Protein AF-A0A6P1A3U6-F1 (afdb_monomer_lite)

Structure (mmCIF, N/CA/C/O backbone):
data_AF-A0A6P1A3U6-F1
#
_entry.id   AF-A0A6P1A3U6-F1
#
loop_
_atom_site.group_PDB
_atom_site.id
_atom_site.type_symbol
_atom_site.label_atom_id
_atom_site.label_alt_id
_atom_site.label_comp_id
_atom_site.label_asym_id
_atom_site.label_entity_id
_atom_site.label_seq_id
_atom_site.pdbx_PDB_ins_code
_atom_site.Cartn_x
_atom_site.Cartn_y
_atom_site.Cartn_z
_atom_site.occupancy
_atom_site.B_iso_or_equiv
_atom_site.auth_seq_id
_atom_site.auth_comp_id
_atom_site.auth_asym_id
_atom_site.auth_atom_id
_atom_site.pdbx_PDB_model_num
ATOM 1 N N . MET A 1 1 ? -10.785 18.513 -16.073 1.00 49.97 1 MET A N 1
ATOM 2 C CA . MET A 1 1 ? -9.731 18.567 -15.037 1.00 49.97 1 MET A CA 1
ATOM 3 C C . MET A 1 1 ? -8.517 17.849 -15.600 1.00 49.97 1 MET A C 1
ATOM 5 O O . MET A 1 1 ? -8.712 16.731 -16.066 1.00 49.97 1 MET A O 1
ATOM 9 N N . PRO A 1 2 ? -7.319 18.459 -15.653 1.00 47.59 2 PRO A N 1
ATOM 10 C CA . PRO A 1 2 ? -6.115 17.688 -15.947 1.00 47.59 2 PRO A CA 1
ATOM 11 C C . PRO A 1 2 ? -5.965 16.603 -14.871 1.00 47.59 2 PRO A C 1
ATOM 13 O O . PRO A 1 2 ? -6.372 16.819 -13.728 1.00 47.59 2 PRO A O 1
ATOM 16 N N . SER A 1 3 ? -5.471 15.427 -15.264 1.00 45.59 3 SER A N 1
ATOM 17 C CA . SER A 1 3 ? -5.209 14.301 -14.357 1.00 45.59 3 SER A CA 1
ATOM 18 C C . SER A 1 3 ? -4.556 14.805 -13.06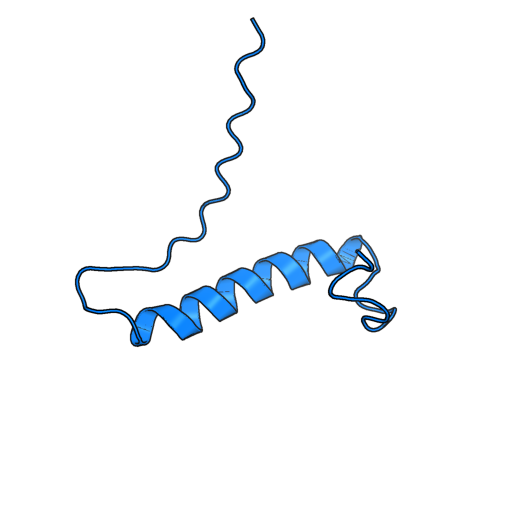1 1.00 45.59 3 SER A C 1
ATOM 20 O O . SER A 1 3 ? -3.677 15.658 -13.160 1.00 45.59 3 SER A O 1
ATOM 22 N N . PRO A 1 4 ? -4.911 14.294 -11.864 1.00 56.22 4 PRO A N 1
ATOM 23 C CA . PRO A 1 4 ? -4.165 14.602 -10.637 1.00 56.22 4 PRO A CA 1
ATOM 24 C C . PRO A 1 4 ? -2.710 14.107 -10.699 1.00 56.22 4 PRO A C 1
ATOM 26 O O . PRO A 1 4 ? -1.902 14.448 -9.842 1.00 56.22 4 PRO A O 1
ATOM 29 N N . PHE A 1 5 ? -2.369 13.348 -11.744 1.00 53.34 5 PHE A N 1
ATOM 30 C CA . PHE A 1 5 ? -1.041 12.838 -12.036 1.00 53.34 5 PHE A CA 1
ATOM 31 C C . PHE A 1 5 ? -0.534 13.286 -13.423 1.00 53.34 5 PHE A C 1
ATOM 33 O O . PHE A 1 5 ? -0.277 12.435 -14.275 1.00 53.34 5 PHE A O 1
ATOM 40 N N . PRO A 1 6 ? -0.413 14.591 -13.722 1.00 44.31 6 PRO A N 1
ATOM 41 C CA . PRO A 1 6 ? 0.185 15.040 -14.970 1.00 44.31 6 PRO A CA 1
ATOM 42 C C . PRO A 1 6 ? 1.715 15.021 -14.814 1.00 44.31 6 PRO A C 1
ATOM 44 O O . PRO A 1 6 ? 2.264 15.768 -14.007 1.00 44.31 6 PRO A O 1
ATOM 47 N N . GLY A 1 7 ? 2.406 14.154 -15.559 1.00 57.94 7 GLY A N 1
ATOM 48 C CA . GLY A 1 7 ? 3.868 14.023 -15.487 1.00 57.94 7 GLY A CA 1
ATOM 49 C C . GLY A 1 7 ? 4.378 13.010 -14.456 1.00 57.94 7 GLY A C 1
ATOM 50 O O . GLY A 1 7 ? 5.501 13.147 -13.970 1.00 57.94 7 GLY A O 1
ATOM 51 N N . MET A 1 8 ? 3.580 11.990 -14.113 1.00 58.56 8 MET A N 1
ATOM 52 C CA . MET A 1 8 ? 4.110 10.829 -13.392 1.00 58.56 8 MET A CA 1
ATOM 53 C C . MET A 1 8 ? 5.206 10.171 -14.235 1.00 58.56 8 MET A C 1
ATOM 55 O O . MET A 1 8 ? 5.093 10.042 -15.447 1.00 58.56 8 MET A O 1
ATOM 59 N N . ASN A 1 9 ? 6.298 9.799 -13.571 1.00 55.50 9 ASN A N 1
ATOM 60 C CA . ASN A 1 9 ? 7.527 9.292 -14.175 1.00 55.50 9 ASN A CA 1
ATOM 61 C C . ASN A 1 9 ? 7.227 8.281 -15.318 1.00 55.50 9 ASN A C 1
ATOM 63 O O . ASN A 1 9 ? 6.537 7.297 -15.043 1.00 55.50 9 ASN A O 1
ATOM 67 N N . PRO A 1 10 ? 7.731 8.459 -16.559 1.00 55.88 10 PRO A N 1
ATOM 68 C CA . PRO A 1 10 ? 7.326 7.668 -17.738 1.00 55.88 10 PRO A CA 1
ATOM 69 C C . PRO A 1 10 ? 7.488 6.143 -17.594 1.00 55.88 10 PRO A C 1
ATOM 71 O O . PRO A 1 10 ? 6.901 5.360 -18.336 1.00 55.88 10 PRO A O 1
ATOM 74 N N . TYR A 1 11 ? 8.275 5.696 -16.615 1.00 55.31 11 TYR A N 1
ATOM 75 C CA . TYR A 1 11 ? 8.450 4.286 -16.270 1.00 55.31 11 TYR A CA 1
ATOM 76 C C . TYR A 1 11 ? 7.250 3.665 -15.530 1.00 55.31 11 TYR A C 1
ATOM 78 O O . TYR A 1 11 ? 7.104 2.444 -15.551 1.00 55.31 11 TYR A O 1
ATOM 86 N N . LEU A 1 12 ? 6.391 4.478 -14.903 1.00 54.16 12 LEU A N 1
ATOM 87 C CA . LEU A 1 12 ? 5.180 4.051 -14.186 1.00 54.16 12 LEU A CA 1
ATOM 88 C C . LEU A 1 12 ? 3.936 4.017 -15.086 1.00 54.16 12 LEU A C 1
ATOM 90 O O . LEU A 1 12 ? 2.969 3.345 -14.744 1.00 54.16 12 LEU A O 1
ATOM 94 N N . GLU A 1 13 ? 3.969 4.701 -16.232 1.00 56.88 13 GLU A N 1
ATOM 95 C CA . GLU A 1 13 ? 2.858 4.755 -17.196 1.00 56.88 13 GLU A CA 1
ATOM 96 C C . GLU A 1 13 ? 2.817 3.542 -18.134 1.00 56.88 13 GLU A C 1
ATOM 98 O O . GLU A 1 13 ? 1.848 3.353 -18.868 1.00 56.88 13 GLU A O 1
ATOM 103 N N . LYS A 1 14 ? 3.842 2.676 -18.096 1.00 67.25 14 LYS A N 1
ATOM 104 C CA . LYS A 1 14 ? 3.792 1.386 -18.787 1.00 67.25 14 LYS A CA 1
ATOM 105 C C . LYS A 1 14 ? 2.648 0.555 -18.191 1.00 67.25 14 LYS A C 1
ATOM 107 O O . LYS A 1 14 ? 2.714 0.228 -16.999 1.00 67.25 14 LYS A O 1
ATOM 112 N N . PRO A 1 15 ? 1.638 0.161 -18.991 1.00 67.25 15 PRO A N 1
ATOM 113 C CA . PRO A 1 15 ? 0.462 -0.558 -18.492 1.00 67.25 15 PRO A CA 1
ATOM 114 C C . PRO A 1 15 ? 0.810 -1.820 -17.685 1.00 67.25 15 PRO A C 1
ATOM 116 O O . PRO A 1 15 ? 0.130 -2.157 -16.718 1.00 67.25 15 PRO A O 1
ATOM 119 N N . GLU A 1 16 ? 1.919 -2.471 -18.044 1.00 72.12 16 GLU A N 1
ATOM 120 C CA . GLU A 1 16 ? 2.470 -3.670 -17.400 1.00 72.12 16 GLU A CA 1
ATOM 121 C C . GLU A 1 16 ? 2.892 -3.451 -15.933 1.00 72.12 16 GLU A C 1
ATOM 123 O O . GLU A 1 16 ? 2.734 -4.343 -15.095 1.00 72.12 16 GLU A O 1
ATOM 128 N N . TYR A 1 17 ? 3.408 -2.266 -15.593 1.00 72.06 17 TYR A N 1
ATOM 129 C CA . TYR A 1 17 ? 3.870 -1.946 -14.237 1.00 72.06 17 TYR A CA 1
ATOM 130 C C . TYR A 1 17 ? 2.811 -1.209 -13.428 1.00 72.06 17 TYR A C 1
ATOM 132 O O . TYR A 1 17 ? 2.714 -1.410 -12.215 1.00 72.06 17 TYR A O 1
ATOM 140 N N . TRP A 1 18 ? 1.974 -0.413 -14.094 1.00 75.38 18 TRP A N 1
ATOM 141 C CA . TRP A 1 18 ? 0.949 0.382 -13.429 1.00 75.38 18 TRP A CA 1
ATOM 142 C C . TRP A 1 18 ? -0.028 -0.470 -12.611 1.00 75.38 18 TRP A C 1
ATOM 144 O O . TRP A 1 18 ? -0.334 -0.118 -11.475 1.00 75.38 18 TRP A O 1
ATOM 154 N N . SER A 1 19 ? -0.447 -1.638 -13.119 1.00 78.25 19 SER A N 1
ATOM 155 C CA . SER A 1 19 ? -1.328 -2.553 -12.370 1.00 78.25 19 SER A CA 1
ATOM 156 C C . SER A 1 19 ? -0.711 -3.000 -11.039 1.00 78.25 19 SER A C 1
ATOM 158 O O . SER A 1 19 ? -1.402 -3.077 -10.023 1.00 78.25 19 SER A O 1
ATOM 160 N N . GLN A 1 20 ? 0.598 -3.261 -11.019 1.00 81.12 20 GLN A N 1
ATOM 161 C CA . GLN A 1 20 ? 1.300 -3.665 -9.802 1.00 81.12 20 GLN A CA 1
ATOM 162 C C . GLN A 1 20 ? 1.476 -2.483 -8.850 1.00 81.12 20 GLN A C 1
ATOM 164 O O . GLN A 1 20 ? 1.140 -2.599 -7.675 1.00 81.12 20 GLN A O 1
ATOM 169 N N . VAL A 1 21 ? 1.939 -1.336 -9.356 1.00 83.12 21 VAL A N 1
ATOM 170 C CA . VAL A 1 21 ? 2.111 -0.106 -8.565 1.00 83.12 21 VAL A CA 1
ATOM 171 C C . VAL A 1 21 ? 0.796 0.292 -7.904 1.00 83.12 21 VAL A C 1
ATOM 173 O O . VAL A 1 21 ? 0.766 0.548 -6.706 1.00 83.12 21 VAL A O 1
ATOM 176 N N . HIS A 1 22 ? -0.298 0.273 -8.662 1.00 82.50 22 HIS A N 1
ATOM 177 C CA . HIS A 1 22 ? -1.633 0.591 -8.174 1.00 82.50 22 HIS A CA 1
ATOM 178 C C . HIS A 1 22 ? -2.074 -0.341 -7.036 1.00 82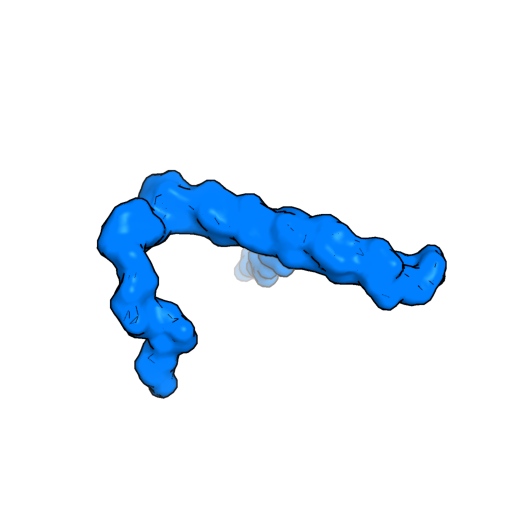.50 22 HIS A C 1
ATOM 180 O O . HIS A 1 22 ? -2.482 0.133 -5.974 1.00 82.50 22 HIS A O 1
ATOM 186 N N . LYS A 1 23 ? -1.926 -1.662 -7.218 1.00 85.75 23 LYS A N 1
ATOM 187 C CA . LYS A 1 23 ? -2.256 -2.660 -6.186 1.00 85.75 23 LYS A CA 1
ATOM 188 C C . LYS A 1 23 ? -1.439 -2.447 -4.914 1.00 85.75 23 LYS A C 1
ATOM 190 O O . LYS A 1 23 ? -2.003 -2.384 -3.823 1.00 85.75 23 LYS A O 1
ATOM 195 N N . TRP A 1 24 ? -0.123 -2.296 -5.049 1.00 89.38 24 TRP A N 1
ATOM 196 C CA . TRP A 1 24 ? 0.765 -2.095 -3.905 1.00 89.38 24 TRP A CA 1
ATOM 197 C C . TRP A 1 24 ? 0.506 -0.772 -3.193 1.00 89.38 24 TRP A C 1
ATOM 199 O O . TRP A 1 24 ? 0.488 -0.742 -1.966 1.00 89.38 24 TRP A O 1
ATOM 209 N N . LEU A 1 25 ? 0.240 0.302 -3.934 1.00 90.06 25 LEU A N 1
ATOM 210 C CA . LEU A 1 25 ? -0.090 1.602 -3.360 1.00 90.06 25 LEU A CA 1
ATOM 211 C C . LEU A 1 25 ? -1.337 1.519 -2.470 1.00 90.06 25 LEU A C 1
ATOM 213 O O . LEU A 1 25 ? -1.306 1.985 -1.333 1.00 90.06 25 LEU A O 1
ATOM 217 N N . ILE A 1 26 ? -2.405 0.873 -2.948 1.00 91.00 26 ILE A N 1
ATOM 218 C CA . ILE A 1 26 ? -3.635 0.663 -2.168 1.00 91.00 26 ILE A CA 1
ATOM 219 C C . ILE A 1 26 ? -3.346 -0.141 -0.893 1.00 91.00 26 ILE A C 1
ATOM 221 O O . ILE A 1 26 ? -3.792 0.241 0.193 1.00 91.00 26 ILE A O 1
ATOM 225 N N . VAL A 1 27 ? -2.571 -1.226 -1.002 1.00 92.50 27 VAL A N 1
ATOM 226 C CA . VAL A 1 27 ? -2.190 -2.064 0.147 1.00 92.50 27 VAL A CA 1
ATOM 227 C C . VAL A 1 27 ? -1.403 -1.259 1.182 1.00 92.50 27 VAL A C 1
ATOM 229 O O . VAL A 1 27 ? -1.725 -1.311 2.369 1.00 92.50 27 VAL A O 1
ATOM 232 N N . LEU A 1 28 ? -0.403 -0.491 0.749 1.00 95.12 28 LEU A N 1
ATOM 233 C CA . LEU A 1 28 ? 0.448 0.298 1.643 1.00 95.12 28 LEU A CA 1
ATOM 234 C C . LEU A 1 28 ? -0.333 1.418 2.338 1.00 95.12 28 LEU A C 1
ATOM 236 O O . LEU A 1 28 ? -0.145 1.644 3.534 1.00 95.12 28 LEU A O 1
ATOM 240 N N . ILE A 1 29 ? -1.260 2.072 1.635 1.00 94.44 29 ILE A N 1
ATOM 241 C CA . ILE A 1 29 ? -2.161 3.058 2.245 1.00 94.44 29 ILE A CA 1
ATOM 242 C C . ILE A 1 29 ? -3.036 2.388 3.310 1.00 94.44 29 ILE A C 1
ATOM 244 O O . ILE A 1 29 ? -3.131 2.885 4.432 1.00 94.44 29 ILE A O 1
ATOM 248 N N . ALA A 1 30 ? -3.633 1.233 3.007 1.00 93.88 30 ALA A N 1
ATOM 249 C CA . ALA A 1 30 ? -4.458 0.513 3.975 1.00 93.88 30 ALA A CA 1
ATOM 250 C C . ALA A 1 30 ? -3.658 0.086 5.216 1.00 93.88 30 ALA A C 1
ATOM 252 O O . ALA A 1 30 ? -4.137 0.229 6.343 1.00 93.88 30 ALA A O 1
ATOM 253 N N . GLN A 1 31 ? -2.426 -0.392 5.032 1.00 94.81 31 GLN A N 1
ATOM 254 C CA . GLN A 1 31 ? -1.521 -0.725 6.133 1.00 94.81 31 GLN A CA 1
ATOM 255 C C . GLN A 1 31 ? -1.154 0.500 6.975 1.00 94.81 31 GLN A C 1
ATOM 257 O O . GLN A 1 31 ? -1.142 0.401 8.196 1.00 94.81 31 GLN A O 1
ATOM 262 N N . SER A 1 32 ? -0.903 1.650 6.348 1.00 96.25 32 SER A N 1
ATOM 263 C CA . SER A 1 32 ? -0.590 2.899 7.052 1.00 96.25 32 SER A CA 1
ATOM 264 C C . SER A 1 32 ? -1.775 3.434 7.865 1.00 96.25 32 SER A C 1
ATOM 266 O O . SER A 1 32 ? -1.595 3.972 8.960 1.00 96.25 32 SER A O 1
ATOM 268 N N . LEU A 1 33 ? -2.996 3.270 7.354 1.00 94.50 33 LEU A N 1
ATOM 269 C CA . LEU A 1 33 ? -4.211 3.776 7.990 1.00 94.50 33 LEU A CA 1
ATOM 270 C C . LEU A 1 33 ? -4.721 2.877 9.122 1.00 94.50 33 LEU A C 1
ATOM 272 O O . LEU A 1 33 ? -5.236 3.395 10.109 1.00 94.50 33 LEU A O 1
ATOM 276 N N . ASN A 1 34 ? -4.578 1.553 9.017 1.00 93.56 34 ASN A N 1
ATOM 277 C CA . ASN A 1 34 ? -5.112 0.612 10.013 1.00 93.56 34 ASN A CA 1
ATOM 278 C C . ASN A 1 34 ? -4.679 0.909 11.469 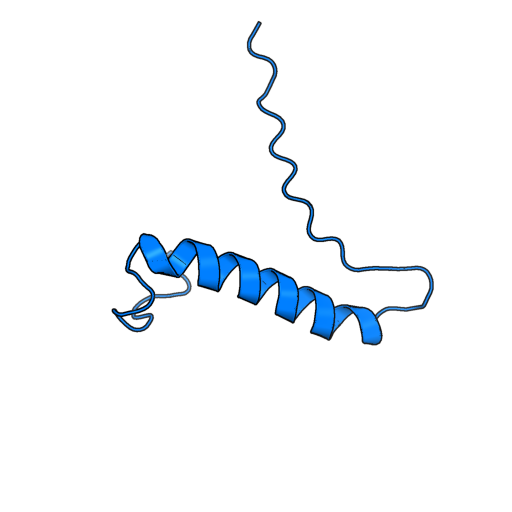1.00 93.56 34 ASN A C 1
ATOM 280 O O . ASN A 1 34 ? -5.551 0.916 12.335 1.00 93.56 34 ASN A O 1
ATOM 284 N N . PRO A 1 35 ? -3.402 1.222 11.771 1.00 94.62 35 PRO A N 1
ATOM 285 C CA . PRO A 1 35 ? -2.970 1.586 13.124 1.00 94.62 35 PRO A CA 1
ATOM 286 C C . PRO A 1 35 ? -3.575 2.892 13.657 1.00 94.62 35 PRO A C 1
ATOM 288 O O . PRO A 1 35 ? -3.599 3.104 14.865 1.00 94.62 35 PRO A O 1
ATOM 291 N N . GLN A 1 36 ? -4.040 3.777 12.771 1.00 96.00 36 GLN A N 1
ATOM 292 C CA . GLN A 1 36 ? -4.627 5.072 13.133 1.00 96.00 36 GLN A CA 1
ATOM 293 C C . GLN A 1 36 ? -6.127 4.961 13.446 1.00 96.00 36 GLN A C 1
ATOM 295 O O . GLN A 1 36 ? -6.736 5.902 13.957 1.00 96.00 36 GLN A O 1
ATOM 300 N N . LEU A 1 37 ? -6.746 3.819 13.135 1.00 92.19 37 LEU A N 1
ATOM 301 C CA . LEU A 1 37 ? -8.160 3.589 13.381 1.00 92.19 37 LEU A CA 1
ATOM 302 C C . LEU A 1 37 ? -8.425 3.188 14.833 1.00 92.19 37 LEU A C 1
ATOM 304 O O . LEU A 1 37 ? -7.639 2.513 15.494 1.00 92.19 37 LEU A O 1
ATOM 308 N N . ARG A 1 38 ? -9.611 3.558 15.325 1.00 91.81 38 ARG A N 1
ATOM 309 C CA . ARG A 1 38 ? -10.115 3.028 16.598 1.00 91.81 38 ARG A CA 1
ATOM 310 C C . ARG A 1 38 ? -10.334 1.511 16.458 1.00 91.81 38 ARG A C 1
ATOM 312 O O . ARG A 1 38 ? -10.795 1.095 15.397 1.00 91.81 38 ARG A O 1
ATOM 319 N N . PRO A 1 39 ? -10.171 0.701 17.524 1.00 89.31 39 PRO A N 1
ATOM 320 C CA . PRO A 1 39 ? -10.195 -0.772 17.452 1.00 89.31 39 PRO A CA 1
ATOM 321 C C . PRO A 1 39 ? -11.442 -1.419 16.823 1.00 89.31 39 PRO A C 1
ATOM 323 O O . PRO A 1 39 ? -11.415 -2.588 16.459 1.00 89.31 39 PRO A O 1
ATOM 326 N N . LYS A 1 40 ? -12.551 -0.679 16.706 1.00 94.44 40 LYS A N 1
ATOM 327 C CA . LYS A 1 40 ? -13.795 -1.148 16.077 1.00 94.44 40 LYS A CA 1
ATOM 328 C C . LYS A 1 40 ? -13.761 -1.096 14.539 1.00 94.44 40 LYS A C 1
ATOM 330 O O . LYS A 1 40 ? -14.647 -1.656 13.900 1.00 94.44 40 LYS A O 1
ATOM 335 N N . TYR A 1 41 ? -12.787 -0.414 13.941 1.00 91.56 41 TYR A N 1
ATOM 336 C CA . TYR A 1 41 ? -12.732 -0.171 12.501 1.00 91.56 41 TYR A CA 1
ATOM 337 C C . TYR A 1 41 ? -11.492 -0.804 11.873 1.00 91.56 41 TYR A C 1
ATOM 339 O O . TYR A 1 41 ? -10.437 -0.883 12.494 1.00 91.56 41 TYR A O 1
ATOM 347 N N . ARG A 1 42 ? -11.630 -1.214 10.610 1.00 91.50 42 ARG A N 1
ATOM 348 C CA . ARG A 1 42 ? -10.530 -1.674 9.759 1.00 91.50 42 ARG A CA 1
ATOM 349 C C . ARG A 1 42 ? -10.644 -1.024 8.387 1.00 91.50 42 ARG A C 1
ATOM 351 O O . ARG A 1 42 ? -11.759 -0.813 7.905 1.00 91.50 42 ARG A O 1
ATOM 358 N N . VAL A 1 43 ? -9.517 -0.772 7.737 1.00 90.25 43 VAL A N 1
ATOM 359 C CA . VAL A 1 43 ? -9.498 -0.405 6.319 1.00 90.25 43 VAL A CA 1
ATOM 360 C C . VAL A 1 43 ? -9.690 -1.667 5.488 1.00 90.25 43 VAL A C 1
ATOM 362 O O . VAL A 1 43 ? -8.944 -2.636 5.633 1.00 90.25 43 VAL A O 1
ATOM 365 N N . ALA A 1 44 ? -10.706 -1.658 4.630 1.00 88.31 44 ALA A N 1
ATOM 366 C CA . ALA A 1 44 ? -10.981 -2.728 3.682 1.00 88.31 44 ALA A CA 1
ATOM 367 C C . ALA A 1 44 ? -10.490 -2.331 2.286 1.00 88.31 44 ALA A C 1
ATOM 369 O O . ALA A 1 44 ? -10.703 -1.204 1.846 1.00 88.31 44 ALA A O 1
ATOM 370 N N . ILE A 1 45 ? -9.860 -3.280 1.597 1.00 84.44 45 ILE A N 1
ATOM 371 C CA . ILE A 1 45 ? -9.427 -3.165 0.203 1.00 84.44 45 ILE A CA 1
ATOM 372 C C . ILE A 1 45 ? -10.241 -4.166 -0.632 1.00 84.44 45 ILE A C 1
ATOM 374 O O . ILE A 1 45 ? -9.741 -5.214 -1.021 1.00 84.44 45 ILE A O 1
ATOM 378 N N . GLU A 1 46 ? -11.543 -3.917 -0.811 1.00 70.88 46 GLU A N 1
ATOM 379 C CA . GLU A 1 46 ? -12.406 -4.770 -1.648 1.00 70.88 46 GLU A CA 1
ATOM 380 C C . GLU A 1 46 ? -12.630 -4.140 -3.027 1.00 70.88 46 GLU A C 1
ATOM 382 O O . GLU A 1 46 ? -13.132 -3.024 -3.137 1.00 70.88 46 GLU A O 1
ATOM 387 N N . GLU A 1 47 ? -12.319 -4.892 -4.083 1.00 64.25 47 GLU A N 1
ATOM 388 C CA . GLU A 1 47 ? -12.678 -4.573 -5.466 1.00 64.25 47 GLU A CA 1
ATOM 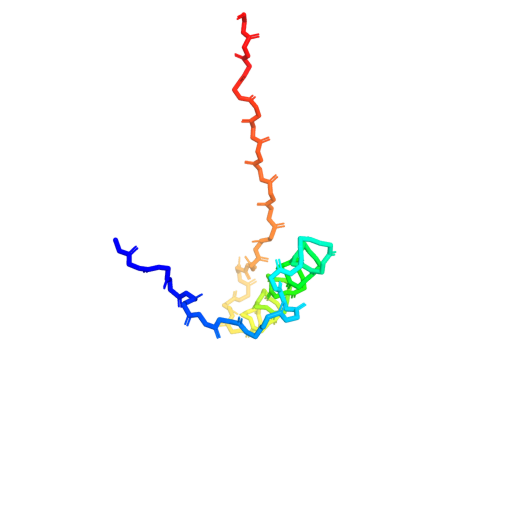389 C C . GLU A 1 47 ? -14.052 -5.202 -5.764 1.00 64.25 47 GLU A C 1
ATOM 391 O O . GLU A 1 47 ? -14.163 -6.242 -6.409 1.00 64.25 47 GLU A O 1
ATOM 396 N N . ARG A 1 48 ? -15.138 -4.629 -5.220 1.00 57.41 48 ARG A N 1
ATOM 397 C CA . ARG A 1 48 ? -16.497 -5.066 -5.590 1.00 57.41 48 ARG A CA 1
ATOM 398 C C . ARG A 1 48 ? -16.890 -4.457 -6.927 1.00 57.41 48 ARG A C 1
ATOM 400 O O . ARG A 1 48 ? -17.622 -3.471 -6.977 1.00 57.41 48 ARG A O 1
ATOM 407 N N . VAL A 1 49 ? -16.442 -5.072 -8.013 1.00 55.19 49 VAL A N 1
ATOM 408 C CA . VAL A 1 49 ? -17.122 -4.913 -9.298 1.00 55.19 49 VAL A CA 1
ATOM 409 C C . VAL A 1 49 ? -18.264 -5.920 -9.295 1.00 55.19 49 VAL A C 1
ATOM 411 O O . VAL A 1 49 ? -18.057 -7.099 -9.559 1.00 55.19 49 VAL A O 1
ATOM 414 N N . TYR A 1 50 ? -19.471 -5.484 -8.941 1.00 64.31 50 TYR A N 1
ATOM 415 C CA . TYR A 1 50 ? -20.652 -6.230 -9.357 1.00 64.31 50 TYR A CA 1
ATOM 416 C C . TYR A 1 50 ? -20.811 -5.937 -10.852 1.00 64.31 50 TYR A C 1
ATOM 418 O O . TYR A 1 50 ? -21.154 -4.797 -11.180 1.00 64.31 50 TYR A O 1
ATOM 426 N N . PRO A 1 51 ? -20.554 -6.876 -11.785 1.00 62.09 51 PRO A N 1
ATOM 427 C CA . PRO A 1 51 ? -21.152 -6.724 -13.097 1.00 62.09 51 PRO A CA 1
ATOM 428 C C . PRO A 1 51 ? -22.653 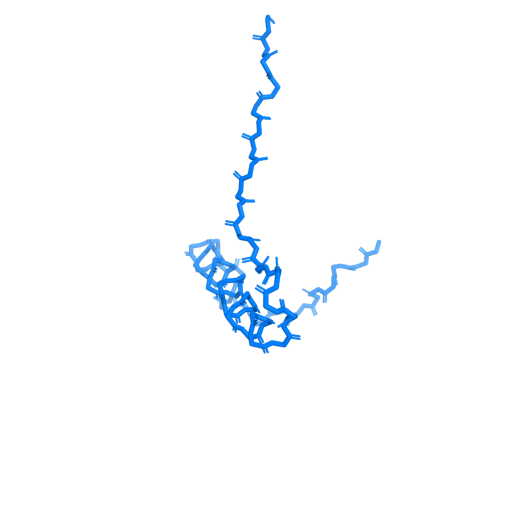-6.661 -12.830 1.00 62.09 51 PRO A C 1
ATOM 430 O O . PRO A 1 51 ? -23.217 -7.573 -12.220 1.00 62.09 51 PRO A O 1
ATOM 433 N N . ALA A 1 52 ? -23.281 -5.537 -13.178 1.00 64.88 52 ALA A N 1
ATOM 434 C CA . ALA A 1 52 ? -24.729 -5.476 -13.195 1.00 64.88 52 ALA A CA 1
ATOM 435 C C . ALA A 1 52 ? -25.181 -6.696 -13.998 1.00 64.88 52 ALA A C 1
ATOM 437 O O . ALA A 1 52 ? -24.748 -6.867 -15.138 1.00 64.88 52 ALA A O 1
ATOM 438 N N . HIS A 1 53 ? -25.933 -7.588 -13.353 1.00 54.44 53 HIS A N 1
ATOM 439 C CA . HIS A 1 53 ? -26.564 -8.727 -13.997 1.00 54.44 53 HIS A CA 1
ATOM 440 C C . HIS A 1 53 ? -27.262 -8.202 -15.253 1.00 54.44 53 HIS A C 1
ATOM 442 O O . HIS A 1 53 ? -28.290 -7.535 -15.158 1.00 54.44 53 HIS A O 1
ATOM 448 N N . HIS A 1 54 ? -26.664 -8.444 -16.418 1.00 54.00 54 HIS A N 1
ATOM 449 C CA . HIS A 1 54 ? -27.324 -8.202 -17.682 1.00 54.00 54 HIS A CA 1
ATOM 450 C C . HIS A 1 54 ? -28.208 -9.423 -17.905 1.00 54.00 54 HIS A C 1
ATOM 452 O O . HIS A 1 54 ? -27.728 -10.502 -18.254 1.00 54.00 54 HIS A O 1
ATOM 458 N N . GLN A 1 55 ? -29.476 -9.249 -17.541 1.00 43.59 55 GLN A N 1
ATOM 459 C CA . GLN A 1 55 ? -30.583 -10.020 -18.088 1.00 43.59 55 GLN A CA 1
ATOM 460 C C . GLN A 1 55 ? -30.593 -9.868 -19.616 1.00 43.59 55 GLN A C 1
ATOM 462 O O . GLN A 1 55 ? -30.210 -8.769 -20.101 1.00 43.59 55 GLN A O 1
#

pLDDT: mean 74.13, std 17.4, range [43.59, 96.25]

Foldseek 3Di:
DPPPDDCDPPVCPPPVNVVVVVVVVLVVVQVVCQVVDDPVDGDDDDPPPPPPPDD

Secondary structure (DSSP, 8-state):
---S-TT--TTT-SHHHHHHHHHHHHHHHHHHHGGGS-TT---------------

Radius of gyration: 15.83 Å; chains: 1; bounding box: 39×29×36 Å

Seq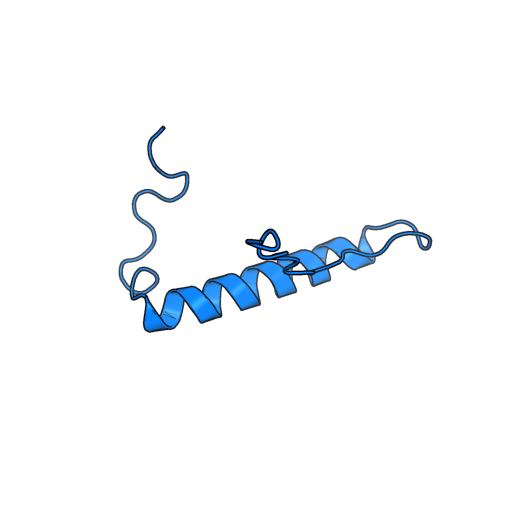uence (55 aa):
MPSPFPGMNPYLEKPEYWSQVHKWLIVLIAQSLNPQLRPKYRVAIEERVYPAHHQ